Protein AF-A0A4Q1C5F0-F1 (afdb_monomer)

Structure (mmCIF, N/CA/C/O backbone):
data_AF-A0A4Q1C5F0-F1
#
_entry.id   AF-A0A4Q1C5F0-F1
#
loop_
_atom_site.group_PDB
_atom_site.id
_atom_site.type_symbol
_atom_site.label_atom_id
_atom_site.label_alt_id
_atom_site.label_comp_id
_atom_site.label_asym_id
_atom_site.label_entity_id
_atom_site.label_seq_id
_atom_site.pdbx_PDB_ins_code
_atom_site.Cartn_x
_atom_site.Cartn_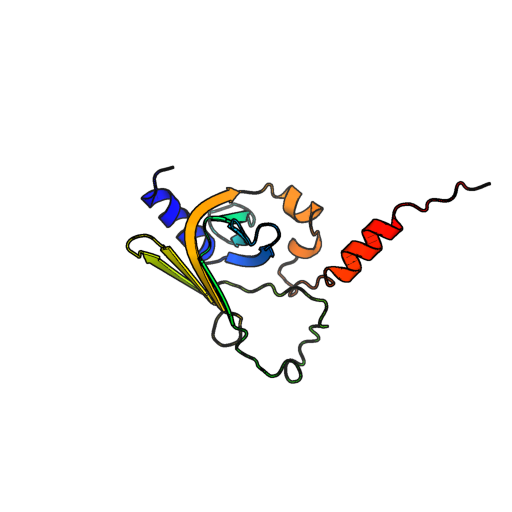y
_atom_site.Cartn_z
_atom_site.occupancy
_atom_site.B_iso_or_equiv
_atom_site.auth_seq_id
_atom_site.auth_comp_id
_atom_site.auth_asym_id
_atom_site.auth_atom_id
_atom_site.pdbx_PDB_model_num
ATOM 1 N N . MET A 1 1 ? -4.516 17.329 6.921 1.00 74.31 1 MET A N 1
ATOM 2 C CA . MET A 1 1 ? -5.649 16.885 6.067 1.00 74.31 1 MET A CA 1
ATOM 3 C C . MET A 1 1 ? -6.713 16.249 6.957 1.00 74.31 1 MET A C 1
ATOM 5 O O . MET A 1 1 ? -6.332 15.517 7.857 1.00 74.31 1 MET A O 1
ATOM 9 N N . ASN A 1 2 ? -8.011 16.523 6.761 1.00 87.94 2 ASN A N 1
ATOM 10 C CA . ASN A 1 2 ? -9.056 15.892 7.588 1.00 87.94 2 ASN A CA 1
ATOM 11 C C . ASN A 1 2 ? -9.248 14.399 7.230 1.00 87.94 2 ASN A C 1
ATOM 13 O O . ASN A 1 2 ? -8.877 13.9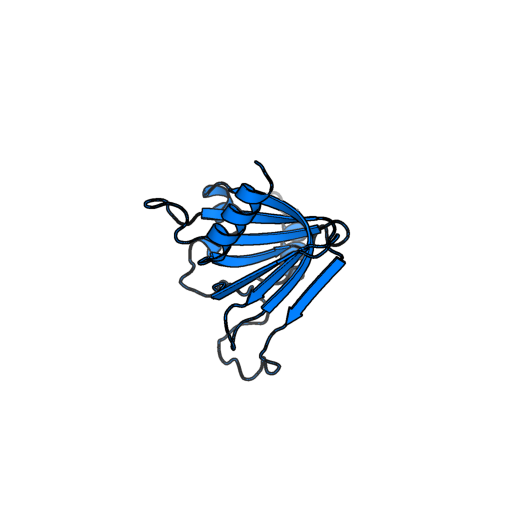69 6.135 1.00 87.94 2 ASN A O 1
ATOM 17 N N . ALA A 1 3 ? -9.830 13.610 8.141 1.00 84.94 3 ALA A N 1
ATOM 18 C CA . ALA A 1 3 ? -9.949 12.155 7.986 1.00 84.94 3 ALA A CA 1
ATOM 19 C C . ALA A 1 3 ? -10.712 11.736 6.713 1.00 84.94 3 ALA A C 1
ATOM 21 O O . ALA A 1 3 ? -10.301 10.808 6.024 1.00 84.94 3 ALA A O 1
ATOM 22 N N . ALA A 1 4 ? -11.777 12.456 6.346 1.00 87.12 4 ALA A N 1
ATOM 23 C CA . ALA A 1 4 ? -12.558 12.159 5.144 1.00 87.12 4 ALA A CA 1
ATOM 24 C C . ALA A 1 4 ? -11.749 12.357 3.848 1.00 87.12 4 ALA A C 1
ATOM 26 O O . ALA A 1 4 ? -11.761 11.492 2.972 1.00 87.12 4 ALA A O 1
ATOM 27 N N . LYS A 1 5 ? -11.000 13.464 3.7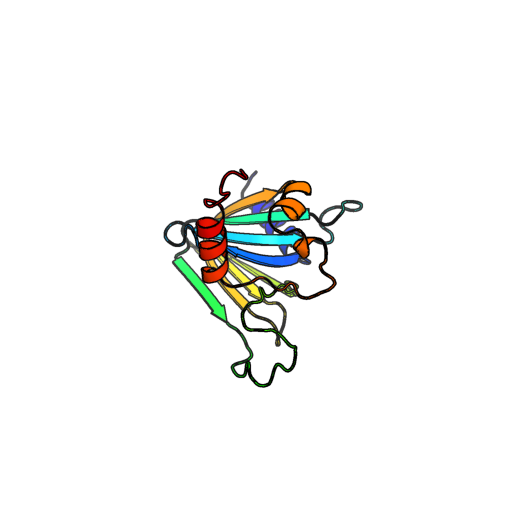37 1.00 89.81 5 LYS A N 1
ATOM 28 C CA . LYS A 1 5 ? -10.114 13.728 2.590 1.00 89.81 5 LYS A CA 1
ATOM 29 C C . LYS A 1 5 ? -8.982 12.702 2.512 1.00 89.81 5 LYS A C 1
ATOM 31 O O . LYS A 1 5 ? -8.673 12.236 1.422 1.00 89.81 5 LYS A O 1
ATOM 36 N N . LYS A 1 6 ? -8.423 12.311 3.660 1.00 90.50 6 LYS A N 1
ATOM 37 C CA . LYS A 1 6 ? -7.361 11.299 3.771 1.00 90.50 6 LYS A CA 1
ATOM 38 C C . LYS A 1 6 ? -7.828 9.932 3.266 1.00 90.50 6 LYS A C 1
ATOM 40 O O . LYS A 1 6 ? -7.178 9.335 2.418 1.00 90.50 6 LYS A O 1
ATOM 45 N N . THR A 1 7 ? -9.003 9.490 3.709 1.00 91.06 7 THR A N 1
ATOM 46 C CA . THR A 1 7 ? -9.644 8.252 3.242 1.00 91.06 7 THR A CA 1
ATOM 47 C C . THR A 1 7 ? -9.980 8.303 1.753 1.00 91.06 7 THR A C 1
ATOM 49 O O . THR A 1 7 ? -9.762 7.325 1.041 1.00 91.06 7 THR A O 1
ATOM 52 N N . LYS A 1 8 ? -10.477 9.442 1.253 1.00 91.44 8 LYS A N 1
ATOM 53 C CA . LYS A 1 8 ? -10.732 9.621 -0.182 1.00 91.44 8 LYS A CA 1
ATOM 54 C C . LYS A 1 8 ? -9.442 9.493 -0.997 1.00 91.44 8 LYS A C 1
ATOM 56 O O . LYS A 1 8 ? -9.444 8.786 -1.997 1.00 91.44 8 LYS A O 1
ATOM 61 N N . LEU A 1 9 ? -8.356 10.130 -0.557 1.00 91.06 9 LEU A N 1
ATOM 62 C CA . LEU A 1 9 ? -7.059 10.040 -1.226 1.00 91.06 9 LEU A CA 1
ATOM 63 C C . LEU A 1 9 ? -6.522 8.604 -1.228 1.00 91.06 9 LEU A C 1
ATOM 65 O O . LEU A 1 9 ? -6.091 8.138 -2.273 1.00 91.06 9 LEU A O 1
ATOM 69 N N . LEU A 1 10 ? -6.614 7.890 -0.101 1.00 92.75 10 LEU A N 1
ATOM 70 C CA . LEU A 1 10 ? -6.207 6.484 -0.018 1.00 92.75 10 LEU A CA 1
ATOM 71 C C . LEU A 1 10 ? -6.927 5.623 -1.062 1.00 92.75 10 LEU A C 1
ATOM 73 O O . LEU A 1 10 ? -6.286 4.888 -1.803 1.00 92.75 10 LEU A O 1
ATOM 77 N N . LYS A 1 11 ? -8.257 5.752 -1.152 1.00 90.94 11 LYS A N 1
ATOM 78 C CA . LYS A 1 11 ? -9.061 5.004 -2.129 1.00 90.94 11 LYS A CA 1
ATOM 79 C C . LYS A 1 11 ? -8.668 5.328 -3.569 1.00 90.94 11 LYS A C 1
ATOM 81 O O . LYS A 1 11 ? -8.593 4.421 -4.385 1.00 90.94 11 LYS A O 1
ATOM 86 N N . VAL A 1 12 ? -8.401 6.600 -3.870 1.00 89.62 12 VAL A N 1
ATOM 87 C CA . VAL A 1 12 ? -7.937 7.019 -5.202 1.00 89.62 12 VAL A CA 1
ATOM 88 C C . VAL A 1 12 ? -6.570 6.410 -5.511 1.00 89.62 12 VAL A C 1
ATOM 90 O O . VAL A 1 12 ? -6.412 5.830 -6.580 1.00 89.62 12 VAL A O 1
ATOM 93 N N . ILE A 1 13 ? -5.619 6.470 -4.570 1.00 90.50 13 ILE A N 1
ATOM 94 C CA . ILE A 1 13 ? -4.296 5.855 -4.733 1.00 90.50 13 ILE A CA 1
ATOM 95 C C . ILE A 1 13 ? -4.432 4.369 -5.056 1.00 90.50 13 ILE A C 1
ATOM 97 O O . ILE A 1 13 ? -3.832 3.906 -6.015 1.00 90.50 13 ILE A O 1
ATOM 101 N N . LEU A 1 14 ? -5.232 3.638 -4.280 1.00 90.12 14 LEU A N 1
ATOM 102 C CA . LEU A 1 14 ? -5.323 2.181 -4.370 1.00 90.12 14 LEU A CA 1
ATOM 103 C C . LEU A 1 14 ? -6.194 1.663 -5.524 1.00 90.12 14 LEU A C 1
ATOM 105 O O . LEU A 1 14 ? -6.117 0.479 -5.825 1.00 90.12 14 LEU A O 1
ATOM 109 N N . SER A 1 15 ? -7.011 2.511 -6.160 1.00 85.44 15 SER A N 1
ATOM 110 C CA . SER A 1 15 ? -7.965 2.084 -7.200 1.00 85.44 15 SER A CA 1
ATOM 111 C C . SER A 1 15 ? -7.330 1.546 -8.484 1.00 85.44 15 SER A C 1
ATOM 113 O O . SER A 1 15 ? -7.970 0.776 -9.190 1.00 85.44 15 SER A O 1
ATOM 115 N N . ASP A 1 16 ? -6.095 1.952 -8.777 1.00 77.25 16 ASP A N 1
ATOM 116 C CA . ASP A 1 16 ? -5.338 1.513 -9.954 1.00 77.25 16 ASP A CA 1
ATOM 117 C C . ASP A 1 16 ? -3.831 1.529 -9.654 1.00 77.25 16 ASP A C 1
ATOM 119 O O . ASP A 1 16 ? -3.000 2.070 -10.391 1.00 77.25 16 ASP A O 1
ATOM 123 N N . ALA A 1 17 ? -3.481 1.037 -8.466 1.00 87.12 17 ALA A N 1
ATOM 124 C CA . ALA A 1 17 ? -2.096 0.957 -8.045 1.00 87.12 17 ALA A CA 1
ATOM 125 C C . ALA A 1 17 ? -1.528 -0.447 -8.189 1.00 87.12 17 ALA A C 1
ATOM 127 O O . ALA A 1 17 ? -2.215 -1.450 -8.028 1.00 87.12 17 ALA A O 1
ATOM 128 N N . TYR A 1 18 ? -0.223 -0.508 -8.409 1.00 85.31 18 TYR A N 1
ATOM 129 C CA . TYR A 1 18 ? 0.566 -1.715 -8.260 1.00 85.31 18 TYR A CA 1
ATOM 130 C C . TYR A 1 18 ? 1.142 -1.740 -6.852 1.00 85.31 18 TYR A C 1
ATOM 132 O O . TYR A 1 18 ? 1.824 -0.795 -6.452 1.00 85.31 18 TYR A O 1
ATOM 140 N N . LEU A 1 19 ? 0.889 -2.812 -6.106 1.00 86.25 19 LEU A N 1
ATOM 141 C CA . LEU A 1 19 ? 1.596 -3.061 -4.859 1.00 86.25 19 LEU A CA 1
ATOM 142 C C . LEU A 1 19 ? 3.010 -3.522 -5.196 1.00 86.25 19 LEU A C 1
ATOM 144 O O . LEU A 1 19 ? 3.193 -4.474 -5.953 1.00 86.25 19 LEU A O 1
ATOM 148 N N . VAL A 1 20 ? 3.997 -2.802 -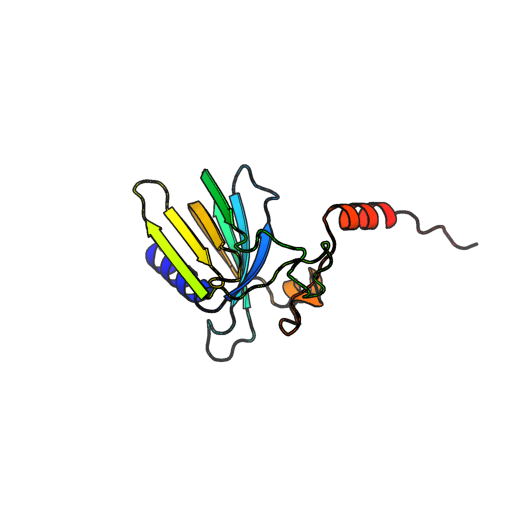4.670 1.00 81.88 20 VAL A N 1
ATOM 149 C CA . VAL A 1 20 ? 5.412 -2.992 -5.003 1.00 81.88 20 VAL A CA 1
ATOM 150 C C . VAL A 1 20 ? 6.152 -3.709 -3.894 1.00 81.88 20 VAL A C 1
ATOM 152 O O . VAL A 1 20 ? 6.985 -4.572 -4.170 1.00 81.88 20 VAL A O 1
ATOM 155 N N . ASP A 1 21 ? 5.868 -3.322 -2.654 1.00 83.94 21 ASP A N 1
ATOM 156 C CA . ASP A 1 21 ? 6.521 -3.894 -1.491 1.00 83.94 21 ASP A CA 1
ATOM 157 C C . ASP A 1 21 ? 5.678 -3.726 -0.229 1.00 83.94 21 ASP A C 1
ATOM 159 O O . ASP A 1 21 ? 4.845 -2.816 -0.130 1.00 83.94 21 ASP A O 1
ATOM 163 N N . VAL A 1 22 ? 5.929 -4.606 0.737 1.00 85.00 22 VAL A N 1
ATOM 164 C CA . VAL A 1 22 ? 5.379 -4.525 2.090 1.00 85.00 22 VAL A CA 1
ATOM 165 C C . VAL A 1 22 ? 6.538 -4.655 3.058 1.00 85.00 22 VAL A C 1
ATOM 167 O O . VAL A 1 22 ? 7.221 -5.678 3.086 1.00 85.00 22 VAL A O 1
ATOM 170 N N . ASP A 1 23 ? 6.750 -3.613 3.844 1.00 84.19 23 ASP A N 1
ATOM 171 C CA . ASP A 1 23 ? 7.836 -3.532 4.802 1.00 84.19 23 ASP A CA 1
ATOM 172 C C . ASP A 1 23 ? 7.296 -3.675 6.229 1.00 84.19 23 ASP A C 1
ATOM 174 O O . ASP A 1 23 ? 6.384 -2.961 6.659 1.00 84.19 23 ASP A O 1
ATOM 178 N N . PHE A 1 24 ? 7.889 -4.634 6.938 1.00 81.50 24 PHE A N 1
ATOM 179 C CA . PHE A 1 24 ? 7.592 -5.010 8.317 1.00 81.50 24 PHE A CA 1
ATOM 180 C C . PHE A 1 24 ? 8.748 -4.663 9.264 1.00 81.50 24 PHE A C 1
ATOM 182 O O . PHE A 1 24 ? 8.828 -5.220 10.357 1.00 81.50 24 PHE A O 1
ATOM 189 N N . ALA A 1 25 ? 9.682 -3.793 8.863 1.00 70.56 25 ALA A N 1
ATOM 190 C CA . ALA A 1 25 ? 10.788 -3.371 9.722 1.00 70.56 25 ALA A CA 1
ATOM 191 C C . ALA A 1 25 ? 10.303 -2.839 11.085 1.00 70.56 25 ALA A C 1
ATOM 193 O O . ALA A 1 25 ? 10.983 -3.028 12.089 1.00 70.56 25 ALA A O 1
ATOM 194 N N . GLU A 1 26 ? 9.103 -2.257 11.116 1.00 74.44 26 GLU A N 1
ATOM 195 C CA . GLU A 1 26 ? 8.427 -1.725 12.302 1.00 74.44 26 GLU A CA 1
ATOM 196 C C . GLU A 1 26 ? 7.212 -2.580 12.711 1.00 74.44 26 GLU A C 1
ATOM 198 O O . GLU A 1 26 ? 6.206 -2.036 13.146 1.00 74.44 26 GLU A O 1
ATOM 203 N N . TRP A 1 27 ? 7.247 -3.911 12.545 1.00 73.69 27 TRP A N 1
ATOM 204 C CA . TRP A 1 27 ? 6.056 -4.776 12.701 1.00 73.69 27 TRP A CA 1
ATOM 205 C C . TRP A 1 27 ? 5.303 -4.634 14.037 1.00 73.69 27 TRP A C 1
ATOM 207 O O . TRP A 1 27 ? 4.117 -4.950 14.109 1.00 73.69 27 TRP A O 1
ATOM 217 N N . ASP A 1 28 ? 5.987 -4.191 15.091 1.00 73.19 28 ASP A N 1
ATOM 218 C CA . ASP A 1 28 ? 5.438 -3.954 16.425 1.00 73.19 28 ASP A CA 1
ATOM 219 C C . ASP A 1 28 ? 4.622 -2.653 16.527 1.00 73.19 28 ASP A C 1
ATOM 221 O O . ASP A 1 28 ? 3.773 -2.513 17.408 1.00 73.19 28 ASP A O 1
ATOM 225 N N . SER A 1 29 ? 4.857 -1.707 15.622 1.00 76.62 29 SER A N 1
ATOM 226 C CA . SER A 1 29 ? 4.287 -0.359 15.635 1.00 76.62 29 SER A CA 1
ATOM 227 C C . SER A 1 29 ? 3.515 -0.018 14.356 1.00 76.62 29 SER A C 1
ATOM 229 O O . SER A 1 29 ? 2.597 0.814 14.392 1.00 76.62 29 SER A O 1
ATOM 231 N N . GLY A 1 30 ? 3.792 -0.706 13.247 1.00 88.50 30 GLY A N 1
ATOM 232 C CA . GLY A 1 30 ? 3.139 -0.474 11.973 1.00 88.50 30 GLY A CA 1
ATOM 233 C C . GLY A 1 30 ? 3.561 -1.383 10.819 1.00 88.50 30 GLY A C 1
ATOM 234 O O . GLY A 1 30 ? 4.377 -2.293 10.934 1.00 88.50 30 GLY A O 1
ATOM 235 N N . VAL A 1 31 ? 2.954 -1.123 9.665 1.00 90.31 31 VAL A N 1
ATOM 236 C CA . VAL A 1 31 ? 3.280 -1.763 8.386 1.00 90.31 31 VAL A CA 1
ATOM 237 C C . VAL A 1 31 ? 3.338 -0.686 7.316 1.00 90.31 31 VAL A C 1
ATOM 239 O O . VAL A 1 31 ? 2.414 0.120 7.196 1.00 90.31 31 VAL A O 1
ATOM 242 N N . ASN A 1 32 ? 4.393 -0.693 6.506 1.00 90.94 32 ASN A N 1
ATOM 243 C CA . ASN A 1 32 ? 4.525 0.211 5.370 1.00 90.94 32 ASN A CA 1
ATOM 244 C C . ASN A 1 32 ? 4.192 -0.535 4.079 1.00 90.94 32 ASN A C 1
ATOM 246 O O . ASN A 1 32 ? 4.770 -1.577 3.782 1.00 90.94 32 ASN A O 1
ATOM 250 N N . ILE A 1 33 ? 3.269 0.010 3.292 1.00 91.44 33 ILE A N 1
ATOM 251 C CA . ILE A 1 33 ? 2.918 -0.520 1.975 1.00 91.44 33 ILE A CA 1
ATOM 252 C C . ILE A 1 33 ? 3.3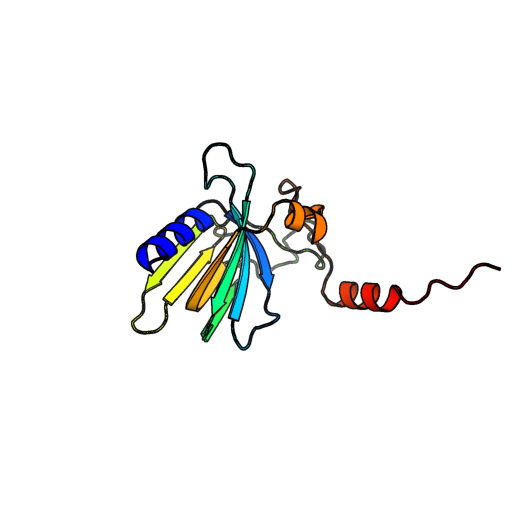36 0.490 0.921 1.00 91.44 33 ILE A C 1
ATOM 254 O O . ILE A 1 33 ? 2.903 1.644 0.934 1.00 91.44 33 ILE A O 1
ATOM 258 N N . TYR A 1 34 ? 4.164 0.039 -0.013 1.00 88.25 34 TYR A N 1
ATOM 259 C CA . TYR A 1 34 ? 4.642 0.856 -1.115 1.00 88.25 34 TYR A CA 1
ATOM 260 C C . TYR A 1 34 ? 3.842 0.536 -2.364 1.00 88.25 34 TYR A C 1
ATOM 262 O O . TYR A 1 34 ? 3.765 -0.618 -2.798 1.00 88.25 34 TYR A O 1
ATOM 270 N N . VAL A 1 35 ? 3.244 1.570 -2.948 1.00 88.94 35 VAL A N 1
ATOM 271 C CA . VAL A 1 35 ? 2.379 1.424 -4.114 1.00 88.94 35 VAL A CA 1
ATOM 272 C C . VAL A 1 35 ? 2.743 2.408 -5.212 1.00 88.94 35 VAL A C 1
ATOM 274 O O . VAL A 1 35 ? 3.097 3.561 -4.959 1.00 88.94 35 VAL A O 1
ATOM 277 N N . LEU A 1 36 ? 2.620 1.948 -6.451 1.00 86.19 36 LEU A N 1
ATOM 278 C CA . LEU A 1 36 ? 2.743 2.774 -7.642 1.00 86.19 36 LEU A CA 1
ATOM 279 C C . LEU A 1 36 ? 1.378 3.021 -8.222 1.00 86.19 36 LEU A C 1
ATOM 281 O O . LEU A 1 36 ? 0.759 2.104 -8.748 1.00 86.19 36 LEU A O 1
ATOM 285 N N . SER A 1 37 ? 0.933 4.261 -8.170 1.00 85.88 37 SER A N 1
ATOM 286 C CA . SER A 1 37 ? -0.337 4.633 -8.766 1.00 85.88 37 SER A CA 1
ATOM 287 C C . SER A 1 37 ? -0.149 5.016 -10.230 1.00 85.88 37 SER A C 1
ATOM 289 O O . SER A 1 37 ? 0.715 5.859 -10.513 1.00 85.88 37 SER A O 1
ATOM 291 N N . ASP A 1 38 ? -0.961 4.465 -11.134 1.00 72.19 38 ASP A N 1
ATOM 292 C CA . ASP A 1 38 ? -0.861 4.808 -12.556 1.00 72.19 38 ASP A CA 1
ATOM 293 C C . ASP A 1 38 ? -1.488 6.181 -12.859 1.00 72.19 38 ASP A C 1
ATOM 295 O O . ASP A 1 38 ? -0.859 7.024 -13.501 1.00 72.19 38 ASP A O 1
ATOM 299 N N . HIS A 1 39 ? -2.695 6.462 -12.343 1.00 63.12 39 HIS A N 1
ATOM 300 C CA . HIS A 1 39 ? -3.520 7.588 -12.818 1.00 63.12 39 HIS A CA 1
ATOM 301 C C . HIS A 1 39 ? -4.196 8.431 -11.714 1.00 63.12 39 HIS A C 1
ATOM 303 O O . HIS A 1 39 ? -5.400 8.670 -11.749 1.00 63.12 39 HIS A O 1
ATOM 309 N N . ILE A 1 40 ? -3.444 8.942 -10.730 1.00 58.84 40 ILE A N 1
ATOM 310 C CA . ILE A 1 40 ? -4.028 9.830 -9.692 1.00 58.84 40 ILE A CA 1
ATOM 311 C C . ILE A 1 40 ? -4.262 11.258 -10.200 1.00 58.84 40 ILE A C 1
ATOM 313 O O . ILE A 1 40 ? -5.220 11.908 -9.780 1.00 58.84 40 ILE A O 1
ATOM 317 N N . MET A 1 41 ? -3.399 11.764 -11.085 1.00 54.56 41 MET A N 1
ATOM 318 C CA . MET A 1 41 ? -3.508 13.105 -11.663 1.00 54.56 41 MET A CA 1
ATOM 319 C C . MET A 1 41 ? -3.302 13.031 -13.174 1.00 54.56 41 MET A C 1
ATOM 321 O O . MET A 1 41 ? -2.313 12.465 -13.639 1.00 54.56 41 MET A O 1
ATOM 325 N N . GLN A 1 42 ? -4.244 13.589 -13.943 1.00 46.31 42 GLN A N 1
ATOM 326 C CA . GLN A 1 42 ? -4.117 13.701 -15.398 1.00 46.31 42 GLN A CA 1
ATOM 327 C C . GLN A 1 42 ? -2.783 14.395 -15.723 1.00 46.31 42 GLN A C 1
ATOM 329 O O . GLN A 1 42 ? -2.534 15.496 -15.240 1.00 46.31 42 GLN A O 1
ATOM 334 N N . ASN A 1 43 ? -1.939 13.736 -16.523 1.00 52.34 43 ASN A N 1
ATOM 335 C CA . ASN A 1 43 ? -0.610 14.175 -16.984 1.00 52.34 43 ASN A CA 1
ATOM 336 C C . ASN A 1 43 ? 0.594 13.963 -16.044 1.00 52.34 43 ASN A C 1
ATOM 338 O O . ASN A 1 43 ? 1.707 14.321 -16.434 1.00 52.34 43 ASN A O 1
ATOM 342 N N . GLU A 1 44 ? 0.449 13.352 -14.864 1.00 54.97 44 GLU A N 1
ATOM 343 C CA . GLU A 1 44 ? 1.627 12.933 -14.086 1.00 54.97 44 GLU A CA 1
ATOM 344 C C . GLU A 1 44 ? 2.128 11.548 -14.531 1.00 54.97 44 GLU A C 1
ATOM 346 O O . GLU A 1 44 ? 1.350 10.621 -14.758 1.00 54.97 44 GLU A O 1
ATOM 351 N N . LYS A 1 45 ? 3.458 11.383 -14.619 1.00 66.12 45 LYS A N 1
ATOM 352 C CA . LYS A 1 45 ? 4.075 10.048 -14.621 1.00 66.12 45 LYS A CA 1
ATOM 353 C C . LYS A 1 45 ? 3.678 9.316 -13.330 1.00 66.12 45 LYS A C 1
ATOM 355 O O . LYS A 1 45 ? 3.430 9.956 -12.307 1.00 66.12 45 LYS A O 1
ATOM 360 N N . ARG A 1 46 ? 3.690 7.979 -13.369 1.00 75.75 46 ARG A N 1
ATOM 361 C CA . ARG A 1 46 ? 3.441 7.104 -12.209 1.00 75.75 46 ARG A CA 1
ATOM 362 C C . ARG A 1 46 ? 4.082 7.650 -10.937 1.00 75.75 46 ARG A C 1
ATOM 364 O O . ARG A 1 46 ? 5.275 7.959 -10.925 1.00 75.75 46 ARG A O 1
ATOM 371 N N . SER A 1 47 ? 3.278 7.751 -9.886 1.00 83.81 47 SER A N 1
ATOM 372 C CA . SER A 1 47 ? 3.705 8.270 -8.587 1.00 83.81 47 SER A CA 1
ATOM 373 C C . SER A 1 47 ? 3.900 7.132 -7.597 1.00 83.81 47 SER A C 1
ATOM 375 O O . SER A 1 47 ? 3.064 6.230 -7.510 1.00 83.81 47 SER A O 1
ATOM 377 N N . LEU A 1 48 ? 5.000 7.194 -6.848 1.00 85.06 48 LEU A N 1
ATOM 378 C CA . LEU A 1 48 ? 5.279 6.279 -5.751 1.00 85.06 48 LEU A CA 1
ATOM 379 C C . LEU A 1 48 ? 4.704 6.848 -4.455 1.00 85.06 48 LEU A C 1
ATOM 381 O O . LEU A 1 48 ? 4.951 8.004 -4.100 1.00 85.06 48 LEU A O 1
ATOM 385 N N . TRP A 1 49 ? 3.980 6.007 -3.734 1.00 89.88 49 TRP A N 1
ATOM 386 C CA . TRP A 1 49 ? 3.389 6.343 -2.451 1.00 89.88 49 TRP A CA 1
ATOM 387 C C . TRP A 1 49 ? 3.835 5.343 -1.402 1.00 89.88 49 TRP A C 1
ATOM 389 O O . TRP A 1 49 ? 3.831 4.137 -1.642 1.00 89.88 49 TRP A O 1
ATOM 399 N N . MET A 1 50 ? 4.172 5.861 -0.228 1.00 91.50 50 MET A N 1
ATOM 400 C CA . MET A 1 50 ? 4.284 5.075 0.989 1.00 91.50 50 MET A CA 1
ATOM 401 C C . MET A 1 50 ? 3.000 5.257 1.794 1.00 91.50 50 MET A C 1
ATOM 403 O O . MET A 1 50 ? 2.592 6.384 2.100 1.00 91.50 50 MET A O 1
ATOM 407 N N . LEU A 1 51 ? 2.370 4.136 2.118 1.00 93.94 51 LEU A N 1
ATOM 408 C CA . LEU A 1 51 ? 1.195 4.042 2.966 1.00 93.94 51 LEU A CA 1
ATOM 409 C C . LEU A 1 51 ? 1.632 3.403 4.282 1.00 93.94 51 LEU A C 1
ATOM 411 O O . LEU A 1 51 ? 1.808 2.190 4.355 1.00 93.94 51 LEU A O 1
ATOM 415 N N . GLN A 1 52 ? 1.849 4.224 5.300 1.00 94.44 52 GLN A N 1
ATOM 416 C CA . GLN A 1 52 ? 2.240 3.750 6.625 1.00 94.44 52 GLN A CA 1
ATOM 417 C C . GLN A 1 52 ? 0.984 3.495 7.444 1.00 94.44 52 GLN A C 1
ATOM 419 O O . GLN A 1 52 ? 0.198 4.413 7.639 1.00 94.44 52 GLN A O 1
ATOM 424 N N . PHE A 1 53 ? 0.780 2.282 7.932 1.00 94.12 53 PHE A N 1
ATOM 425 C CA . PHE A 1 53 ? -0.325 1.922 8.817 1.00 94.12 53 PHE A CA 1
ATOM 426 C C . PHE A 1 53 ? 0.212 1.766 10.231 1.00 94.12 53 PHE A C 1
ATOM 428 O O . PHE A 1 53 ? 1.211 1.083 10.420 1.00 94.12 53 PHE A O 1
ATOM 435 N N . VAL A 1 54 ? -0.436 2.394 11.211 1.00 93.69 54 VAL A N 1
ATOM 436 C CA . VAL A 1 54 ? 0.004 2.399 12.613 1.00 93.69 54 VAL A CA 1
ATOM 437 C C . VAL A 1 54 ? -1.002 1.696 13.512 1.00 93.69 54 VAL A C 1
ATOM 439 O O . VAL A 1 54 ? -2.209 1.710 13.244 1.00 93.69 54 VAL A O 1
ATOM 442 N N . GLY A 1 55 ? -0.496 1.082 14.583 1.00 92.12 55 GLY A N 1
ATOM 443 C CA . GLY A 1 55 ? -1.324 0.294 15.497 1.00 92.12 55 GLY A CA 1
ATOM 444 C C . GLY A 1 55 ? -1.933 -0.918 14.791 1.00 92.12 55 GLY A C 1
ATOM 445 O O . GLY A 1 55 ? -3.131 -1.168 14.905 1.00 92.12 55 GLY A O 1
ATOM 446 N N . VAL A 1 56 ? -1.126 -1.623 13.992 1.00 91.00 56 VAL A N 1
ATOM 447 C CA . VAL A 1 56 ? -1.578 -2.801 13.242 1.00 91.00 56 VAL A CA 1
ATOM 448 C C . VAL A 1 56 ? -1.843 -3.947 14.221 1.00 91.00 56 VAL A C 1
ATOM 450 O O . VAL A 1 56 ? -0.962 -4.343 14.979 1.00 91.00 56 VAL A O 1
ATOM 453 N N . ARG A 1 57 ? -3.077 -4.459 14.239 1.00 88.75 57 ARG A N 1
ATOM 454 C CA . ARG A 1 57 ? -3.530 -5.514 15.173 1.00 88.75 57 ARG A CA 1
ATOM 455 C C . ARG A 1 57 ? -3.688 -6.864 14.498 1.00 88.75 57 ARG A C 1
ATOM 457 O O . ARG A 1 57 ? -3.436 -7.898 15.109 1.00 88.75 57 ARG A O 1
ATOM 464 N N . ASP A 1 58 ? -4.109 -6.839 13.243 1.00 87.81 58 ASP A N 1
ATOM 465 C CA . ASP A 1 58 ? -4.201 -8.009 12.395 1.00 87.81 58 ASP A CA 1
ATOM 466 C C . ASP A 1 58 ? -3.532 -7.708 11.057 1.00 87.81 58 ASP A C 1
ATOM 468 O O . ASP A 1 58 ? -3.626 -6.607 10.514 1.00 87.81 58 ASP A O 1
ATOM 472 N N . PHE A 1 59 ? -2.793 -8.692 10.563 1.00 89.19 59 PHE A N 1
ATOM 473 C CA . PHE A 1 59 ? -2.208 -8.666 9.238 1.00 89.19 59 PHE A CA 1
ATOM 474 C C . PHE A 1 59 ? -2.286 -10.076 8.671 1.00 89.19 59 PHE A C 1
ATOM 476 O O . PHE A 1 59 ? -1.749 -11.028 9.237 1.00 89.19 59 PHE A O 1
ATOM 483 N N . THR A 1 60 ? -2.977 -10.217 7.549 1.00 89.56 60 THR A N 1
ATOM 484 C CA . THR A 1 60 ? -3.133 -11.483 6.848 1.00 89.56 60 THR A CA 1
ATOM 485 C C . THR A 1 60 ? -2.680 -11.317 5.414 1.00 89.56 60 THR A C 1
ATOM 487 O O . THR A 1 60 ? -3.168 -10.450 4.694 1.00 89.56 60 THR A O 1
ATOM 490 N N . TRP A 1 61 ? -1.810 -12.218 4.972 1.00 86.38 61 TRP A N 1
ATOM 491 C CA . TRP A 1 61 ? -1.419 -12.335 3.577 1.00 86.38 61 TRP A CA 1
ATOM 492 C C . TRP A 1 61 ? -1.764 -13.736 3.084 1.00 86.38 61 TRP A C 1
ATOM 494 O O . TRP A 1 61 ? -1.237 -14.729 3.584 1.00 86.38 61 TRP A O 1
ATOM 504 N N . LYS A 1 62 ? -2.669 -13.825 2.104 1.00 83.00 62 LYS A N 1
ATOM 505 C CA . LYS A 1 62 ? -3.039 -15.091 1.460 1.00 83.00 62 LYS A CA 1
ATOM 506 C C . LYS A 1 62 ? -2.504 -15.134 0.040 1.00 83.00 62 LYS A C 1
ATOM 508 O O . LYS A 1 62 ? -2.691 -14.194 -0.730 1.00 83.00 62 LYS A O 1
ATOM 513 N N . PHE A 1 63 ? -1.882 -16.253 -0.304 1.00 75.12 63 PHE A N 1
ATOM 514 C CA . PHE A 1 63 ? -1.498 -16.583 -1.669 1.00 75.12 63 PHE A CA 1
ATOM 515 C C . PHE A 1 63 ? -2.450 -17.681 -2.159 1.00 75.12 63 PHE A C 1
ATOM 517 O O . PHE A 1 63 ? -2.393 -18.790 -1.628 1.00 75.12 63 PHE A O 1
ATOM 524 N N . PRO A 1 64 ? -3.340 -17.409 -3.132 1.00 64.44 64 PRO A N 1
ATOM 525 C CA . PRO A 1 64 ? -4.361 -18.372 -3.561 1.00 64.44 64 PRO A CA 1
ATOM 526 C C . PRO A 1 64 ? -3.796 -19.657 -4.191 1.00 64.44 64 PRO A C 1
ATOM 528 O O . PRO A 1 64 ? -4.514 -20.645 -4.330 1.00 64.44 64 PRO A O 1
ATOM 531 N N . HIS A 1 65 ? -2.503 -19.702 -4.528 1.00 57.81 65 HIS A N 1
ATOM 532 C CA . HIS A 1 65 ? -1.873 -20.876 -5.125 1.00 57.81 65 HIS A CA 1
ATOM 533 C C . HIS A 1 65 ? -0.946 -21.596 -4.141 1.00 57.81 65 HIS A C 1
ATOM 535 O O . HIS A 1 65 ? 0.238 -21.297 -4.029 1.00 57.81 65 HIS A O 1
ATOM 541 N N . HIS A 1 66 ? -1.486 -22.634 -3.499 1.00 44.22 66 HIS A N 1
ATOM 542 C CA . HIS A 1 66 ? -0.754 -23.625 -2.699 1.00 44.22 66 HIS A CA 1
ATOM 543 C C . HIS A 1 66 ? 0.250 -24.482 -3.499 1.00 44.22 66 HIS A C 1
ATOM 545 O O . HIS A 1 66 ? 0.907 -25.353 -2.930 1.00 44.22 66 HIS A O 1
ATOM 551 N N . ASP A 1 67 ? 0.396 -24.252 -4.807 1.00 47.62 67 ASP A N 1
ATOM 552 C CA . ASP A 1 67 ? 1.279 -25.031 -5.669 1.00 47.62 67 ASP A CA 1
ATOM 553 C C . ASP A 1 67 ? 2.239 -24.124 -6.450 1.00 47.62 67 ASP A C 1
ATOM 555 O O . ASP A 1 67 ? 2.144 -23.954 -7.667 1.00 47.62 67 ASP A O 1
ATOM 559 N N . PHE A 1 68 ? 3.218 -23.558 -5.735 1.00 49.66 68 PHE A N 1
ATOM 560 C CA . PHE A 1 68 ? 4.378 -22.878 -6.329 1.00 49.66 68 PHE A CA 1
ATOM 561 C C . PHE A 1 68 ? 5.122 -23.749 -7.365 1.00 49.66 68 PHE A C 1
ATOM 563 O O . PHE A 1 68 ? 5.919 -23.222 -8.134 1.00 49.66 68 PHE A O 1
ATOM 570 N N . ARG A 1 69 ? 4.864 -25.068 -7.431 1.00 46.16 69 ARG A N 1
ATOM 571 C CA . ARG A 1 69 ? 5.436 -25.971 -8.446 1.00 46.16 69 ARG A CA 1
ATOM 572 C C . ARG A 1 69 ? 4.705 -25.885 -9.791 1.00 46.16 69 ARG A C 1
ATOM 574 O O . ARG A 1 69 ? 5.309 -26.173 -10.821 1.00 46.16 69 ARG A O 1
ATOM 581 N N . LYS A 1 70 ? 3.421 -25.499 -9.801 1.00 41.41 70 LYS A N 1
ATOM 582 C CA . LYS A 1 70 ? 2.608 -25.329 -11.024 1.00 41.41 70 LYS A CA 1
ATOM 583 C C . LYS A 1 70 ? 2.694 -23.933 -11.624 1.00 41.41 70 LYS A C 1
ATOM 585 O O . LYS A 1 70 ? 2.424 -23.781 -12.816 1.00 41.41 70 LYS A O 1
ATOM 590 N N . PHE A 1 71 ? 3.139 -22.938 -10.857 1.00 45.66 71 PHE A N 1
ATOM 591 C CA . PHE A 1 71 ? 3.624 -21.686 -11.430 1.00 45.66 71 PHE A CA 1
ATOM 592 C C . PHE A 1 71 ? 4.932 -21.963 -12.184 1.00 45.66 71 PHE A C 1
ATOM 594 O O . PHE A 1 71 ? 6.029 -21.754 -11.688 1.00 45.66 71 PHE A O 1
ATOM 601 N N . LYS A 1 72 ? 4.807 -22.430 -13.432 1.00 41.56 72 LYS A N 1
ATOM 602 C CA . LYS A 1 72 ? 5.879 -22.413 -14.439 1.00 41.56 72 LYS A CA 1
ATOM 603 C C . LYS A 1 72 ? 6.175 -20.997 -14.949 1.00 41.56 72 LYS A C 1
ATOM 605 O O . LYS A 1 72 ? 6.950 -20.843 -15.890 1.00 41.56 72 LYS A O 1
ATOM 610 N N . LEU A 1 73 ? 5.611 -19.943 -14.350 1.00 45.25 73 LEU A N 1
ATOM 611 C CA . LEU A 1 73 ? 6.311 -18.667 -14.396 1.00 45.25 73 LEU A CA 1
ATOM 612 C C . LEU A 1 73 ? 7.623 -18.909 -13.661 1.00 45.25 73 LEU A C 1
ATOM 614 O O . LEU A 1 73 ? 7.590 -19.330 -12.515 1.00 45.25 73 LEU A O 1
ATOM 618 N N . GLY A 1 74 ? 8.764 -18.684 -14.307 1.00 43.06 74 GLY A N 1
ATOM 619 C CA . GLY A 1 74 ? 10.101 -18.781 -13.711 1.00 43.06 74 GLY A CA 1
ATOM 620 C C . GLY A 1 74 ? 10.348 -17.769 -12.583 1.00 43.06 74 GLY A C 1
ATOM 621 O O . GLY A 1 74 ? 11.370 -17.078 -12.577 1.00 43.06 74 GLY A O 1
ATOM 622 N N . ILE A 1 75 ? 9.413 -17.651 -11.640 1.00 44.00 75 ILE A N 1
ATOM 623 C CA . ILE A 1 75 ? 9.516 -16.967 -10.368 1.00 44.00 75 ILE A CA 1
ATOM 624 C C . ILE A 1 75 ? 10.465 -17.825 -9.543 1.00 44.00 75 ILE A C 1
ATOM 626 O O . ILE A 1 75 ? 10.078 -18.677 -8.750 1.00 44.00 75 ILE A O 1
ATOM 630 N N . ARG A 1 76 ? 11.762 -17.638 -9.793 1.00 45.31 76 ARG A N 1
ATOM 631 C CA . ARG A 1 76 ? 12.791 -18.036 -8.837 1.00 45.31 76 ARG A CA 1
ATOM 632 C C . ARG A 1 76 ? 12.347 -17.483 -7.480 1.00 45.31 76 ARG A C 1
ATOM 634 O O . ARG A 1 76 ? 11.977 -16.318 -7.413 1.00 45.31 76 ARG A O 1
ATOM 641 N N . THR A 1 77 ? 12.407 -18.283 -6.423 1.00 46.16 77 THR A N 1
ATOM 642 C CA . THR A 1 77 ? 11.976 -17.984 -5.034 1.00 46.16 77 THR A CA 1
ATOM 643 C C . THR A 1 77 ? 12.652 -16.765 -4.380 1.00 46.16 77 THR A C 1
ATOM 645 O O . THR A 1 77 ? 12.432 -16.467 -3.215 1.00 46.16 77 THR A O 1
ATOM 648 N N . ASN A 1 78 ? 13.472 -16.053 -5.147 1.00 47.53 78 ASN A N 1
ATOM 649 C CA . ASN A 1 78 ? 14.228 -14.860 -4.817 1.00 47.53 78 ASN A CA 1
ATOM 650 C C . ASN A 1 78 ? 13.704 -13.696 -5.667 1.00 47.53 78 ASN A C 1
ATOM 652 O O . ASN A 1 78 ? 14.493 -13.054 -6.360 1.00 47.53 78 ASN A O 1
ATOM 656 N N . ARG A 1 79 ? 12.380 -13.524 -5.747 1.00 49.47 79 ARG A N 1
ATOM 657 C CA . ARG A 1 79 ? 11.731 -12.484 -6.551 1.00 49.47 79 ARG A CA 1
ATOM 658 C C . ARG A 1 79 ? 10.573 -11.884 -5.762 1.00 49.47 79 ARG A C 1
ATOM 660 O O . ARG A 1 79 ? 9.728 -12.630 -5.277 1.00 49.47 79 ARG A O 1
ATOM 667 N N . HIS A 1 80 ? 10.550 -10.556 -5.639 1.00 58.03 80 HIS A N 1
ATOM 668 C CA . HIS A 1 80 ? 9.383 -9.835 -5.128 1.00 58.03 80 HIS A CA 1
ATOM 669 C C . HIS A 1 80 ? 8.210 -10.049 -6.089 1.00 58.03 80 HIS A C 1
ATOM 671 O O . HIS A 1 80 ? 8.382 -10.392 -7.259 1.00 58.03 80 HIS A O 1
ATOM 677 N N . LEU A 1 81 ? 6.999 -9.904 -5.579 1.00 65.19 81 LEU A N 1
ATOM 678 C CA . LEU A 1 81 ? 5.805 -9.983 -6.395 1.00 65.19 81 LEU A CA 1
ATOM 679 C C . LEU A 1 81 ? 5.246 -8.572 -6.483 1.00 65.19 81 LEU A C 1
ATOM 681 O O . LEU A 1 81 ? 4.939 -7.976 -5.459 1.00 65.19 81 LEU A O 1
ATOM 685 N N . ILE A 1 82 ? 5.140 -8.050 -7.700 1.00 76.00 82 ILE A N 1
ATOM 686 C CA . ILE A 1 82 ? 4.395 -6.824 -7.975 1.00 76.00 82 ILE A CA 1
ATOM 687 C C . ILE A 1 82 ? 3.085 -7.243 -8.613 1.00 76.00 82 ILE A C 1
ATOM 689 O O . ILE A 1 82 ? 3.093 -8.001 -9.586 1.00 76.00 82 ILE A O 1
ATOM 693 N N . TRP A 1 83 ? 1.971 -6.760 -8.079 1.00 73.56 83 TRP A N 1
ATOM 694 C CA . TRP A 1 83 ? 0.655 -7.035 -8.642 1.00 73.56 83 TRP A CA 1
ATOM 695 C C . TRP A 1 83 ? -0.224 -5.792 -8.609 1.00 73.56 83 TRP A C 1
ATOM 697 O O . TRP A 1 83 ? -0.086 -4.938 -7.735 1.00 73.56 83 TRP A O 1
ATOM 707 N N . ASN A 1 84 ? -1.113 -5.684 -9.594 1.00 80.19 84 ASN A N 1
ATOM 708 C CA . ASN A 1 84 ? -2.135 -4.646 -9.619 1.00 80.19 84 ASN A CA 1
ATOM 709 C C . ASN A 1 84 ? -3.147 -4.908 -8.496 1.00 80.19 84 ASN A C 1
ATOM 711 O O . ASN A 1 84 ? -3.518 -6.054 -8.252 1.00 80.19 84 ASN A O 1
ATOM 715 N N . ILE A 1 85 ? -3.572 -3.857 -7.806 1.00 85.94 85 ILE A N 1
ATOM 716 C CA . ILE A 1 85 ? -4.625 -3.905 -6.799 1.00 85.94 85 ILE A CA 1
ATOM 717 C C . ILE A 1 85 ? -5.955 -3.771 -7.536 1.00 85.94 85 ILE A C 1
ATOM 719 O O . ILE A 1 85 ? -6.414 -2.674 -7.832 1.00 85.94 85 ILE A O 1
ATOM 723 N N . TYR A 1 86 ? -6.572 -4.912 -7.823 1.00 83.25 86 TYR A N 1
ATOM 724 C CA . TYR A 1 86 ? -7.837 -4.986 -8.547 1.00 83.25 86 TYR A CA 1
ATOM 725 C C . TYR A 1 86 ? -9.036 -4.607 -7.669 1.00 83.25 86 TYR A C 1
ATOM 727 O O . TYR A 1 86 ? -9.990 -3.974 -8.117 1.00 83.25 86 TYR A O 1
ATOM 735 N N . ARG A 1 87 ? -9.005 -5.014 -6.396 1.00 87.50 87 ARG A N 1
ATOM 736 C CA . ARG A 1 87 ? -10.053 -4.712 -5.418 1.00 87.50 87 ARG A CA 1
ATOM 737 C C . ARG A 1 87 ? -9.423 -4.166 -4.152 1.00 87.50 87 ARG A C 1
ATOM 739 O O . ARG A 1 87 ? -8.483 -4.753 -3.623 1.00 87.50 87 ARG A O 1
ATOM 746 N N . CYS A 1 88 ? -9.988 -3.072 -3.659 1.00 90.75 88 CYS A N 1
ATOM 747 C CA . CYS A 1 88 ? -9.624 -2.458 -2.395 1.00 90.75 88 CYS A CA 1
ATOM 748 C C . CYS A 1 88 ? -10.896 -2.117 -1.618 1.00 90.75 88 CYS A C 1
ATOM 750 O O . CYS A 1 88 ? -11.735 -1.350 -2.095 1.00 90.75 88 CYS A O 1
ATOM 752 N N . GLU A 1 89 ? -11.016 -2.624 -0.397 1.00 92.94 89 GLU A N 1
ATOM 753 C CA . GLU A 1 89 ? -12.125 -2.320 0.500 1.00 92.94 89 GLU A CA 1
ATOM 754 C C . GLU A 1 89 ? -11.606 -1.754 1.808 1.00 92.94 89 GLU A C 1
ATOM 756 O O . GLU A 1 89 ? -10.713 -2.301 2.442 1.00 92.94 89 GLU A O 1
ATOM 761 N N . LEU A 1 90 ? -12.174 -0.615 2.198 1.00 92.88 90 LEU A N 1
ATOM 762 C CA . LEU A 1 90 ? -11.871 0.034 3.461 1.00 92.88 90 LEU A CA 1
ATOM 763 C C . LEU A 1 90 ? -13.153 0.077 4.280 1.00 92.88 90 LEU A C 1
ATOM 765 O O . LEU A 1 90 ? -14.078 0.826 3.940 1.00 92.88 90 LEU A O 1
ATOM 769 N N . SER A 1 91 ? -13.191 -0.704 5.352 1.00 92.25 91 SER A N 1
ATOM 770 C CA . SER A 1 91 ? -14.301 -0.742 6.295 1.00 92.25 91 SER A CA 1
ATOM 771 C C . SER A 1 91 ? -13.915 -0.040 7.598 1.00 92.25 91 SER A C 1
ATOM 773 O O . SER A 1 91 ? -12.742 0.091 7.965 1.00 92.25 91 SER A O 1
ATOM 775 N N . ARG A 1 92 ? -14.923 0.500 8.284 1.00 86.06 92 ARG A N 1
ATOM 776 C CA . ARG A 1 92 ? -14.741 1.238 9.533 1.00 86.06 92 ARG A CA 1
ATOM 777 C C . ARG A 1 92 ? -15.355 0.440 10.675 1.00 86.06 92 ARG A C 1
ATOM 779 O O . ARG A 1 92 ? -16.575 0.322 10.737 1.00 86.06 92 ARG A O 1
ATOM 786 N N . GLY A 1 93 ? -14.519 -0.059 11.579 1.00 81.50 93 GLY A N 1
ATOM 787 C CA . GLY A 1 93 ? -14.944 -0.516 12.898 1.00 81.50 93 GLY A CA 1
ATOM 788 C C . GLY A 1 93 ? -15.062 0.648 13.885 1.00 81.50 93 GLY A C 1
ATOM 789 O O . GLY A 1 93 ? -14.823 1.812 13.544 1.00 81.50 93 GLY A O 1
ATOM 790 N N . ARG A 1 94 ? -15.463 0.338 15.125 1.00 76.00 94 ARG A N 1
ATOM 791 C CA . ARG A 1 94 ? -15.603 1.343 16.197 1.00 76.00 94 ARG A CA 1
ATOM 792 C C . ARG A 1 94 ? -14.256 1.956 16.588 1.00 76.00 94 ARG A C 1
ATOM 794 O O . ARG A 1 94 ? -14.176 3.171 16.734 1.00 76.00 94 ARG A O 1
ATOM 801 N N . GLU A 1 95 ? -13.224 1.125 16.687 1.00 81.81 95 GLU A N 1
ATOM 802 C 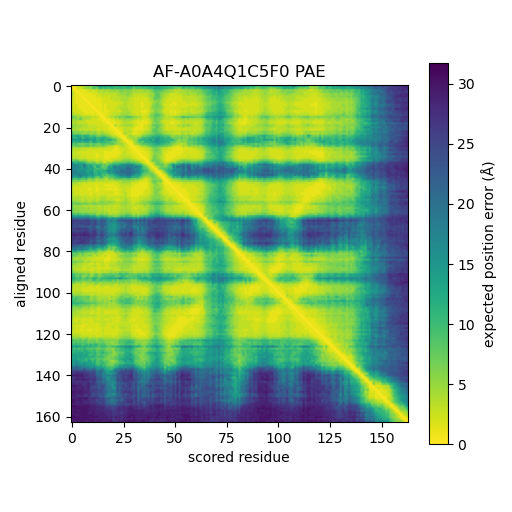CA . GLU A 1 95 ? -11.877 1.515 17.135 1.00 81.81 95 GLU A CA 1
ATOM 803 C C . GLU A 1 95 ? -10.807 1.203 16.081 1.00 81.81 95 GLU A C 1
ATOM 805 O O . GLU A 1 95 ? -9.883 1.985 15.887 1.00 81.81 95 GLU A O 1
ATOM 810 N N . ILE A 1 96 ? -10.988 0.110 15.335 1.00 87.88 96 ILE A N 1
ATOM 811 C CA . ILE A 1 96 ? -10.055 -0.371 14.313 1.00 87.88 96 ILE A CA 1
ATOM 812 C C . ILE A 1 96 ? -10.677 -0.181 12.926 1.00 87.88 96 ILE A C 1
ATOM 814 O O . ILE A 1 96 ? -11.873 -0.403 12.717 1.00 87.88 96 ILE A O 1
ATOM 818 N N . ARG A 1 97 ? -9.874 0.261 11.961 1.00 92.44 97 ARG A N 1
ATOM 819 C CA . ARG A 1 97 ? -10.226 0.296 10.536 1.00 92.44 97 ARG A CA 1
ATOM 820 C C . ARG A 1 97 ? -9.616 -0.919 9.860 1.00 92.44 97 ARG A C 1
ATOM 822 O O . ARG A 1 97 ? -8.503 -1.294 10.205 1.00 92.44 97 ARG A O 1
ATOM 829 N N . HIS A 1 98 ? -10.309 -1.484 8.879 1.00 94.44 98 HIS A N 1
ATOM 830 C CA . HIS A 1 98 ? -9.785 -2.617 8.122 1.00 94.44 98 HIS A CA 1
ATOM 831 C C . HIS A 1 98 ? -9.623 -2.249 6.657 1.00 94.44 98 HIS A C 1
ATOM 833 O O . HIS A 1 98 ? -10.528 -1.669 6.050 1.00 94.44 98 HIS A O 1
ATOM 839 N N . LEU A 1 99 ? -8.460 -2.585 6.111 1.00 94.56 99 LEU A N 1
ATOM 840 C CA . LEU A 1 99 ? -8.137 -2.478 4.699 1.00 94.56 99 LEU A CA 1
ATOM 841 C C . LEU A 1 99 ? -7.935 -3.881 4.141 1.00 94.56 99 LEU A C 1
ATOM 843 O O . LEU A 1 99 ? -7.061 -4.615 4.595 1.00 94.56 99 LEU A O 1
ATOM 847 N N . GLU A 1 100 ? -8.708 -4.211 3.119 1.00 94.06 100 GLU A N 1
ATOM 848 C CA . GLU A 1 100 ? -8.534 -5.410 2.313 1.00 94.06 100 GLU A CA 1
ATOM 849 C C . GLU A 1 100 ? -8.128 -5.016 0.897 1.00 94.06 100 GLU A C 1
ATOM 851 O O . GLU A 1 100 ? -8.714 -4.117 0.293 1.00 94.06 100 GLU A O 1
ATOM 856 N N . MET A 1 101 ? -7.120 -5.693 0.361 1.00 92.12 101 MET A N 1
ATOM 857 C CA . MET A 1 101 ? -6.600 -5.493 -0.986 1.00 92.12 101 MET A CA 1
ATOM 858 C C . MET A 1 101 ? -6.400 -6.847 -1.658 1.00 92.12 101 MET A C 1
ATOM 860 O O . MET A 1 101 ? -5.851 -7.769 -1.059 1.00 92.12 101 MET A O 1
ATOM 864 N N . SER A 1 102 ? -6.803 -6.977 -2.917 1.00 87.94 102 SER A N 1
ATOM 865 C CA . SER A 1 102 ? -6.612 -8.192 -3.711 1.00 87.94 102 SER A CA 1
ATOM 866 C C . SER A 1 102 ? -6.231 -7.840 -5.141 1.00 87.94 102 SER A C 1
ATOM 868 O O . SER A 1 102 ? -6.777 -6.899 -5.716 1.00 87.94 102 SER A O 1
ATOM 870 N N . GLY A 1 103 ? -5.319 -8.621 -5.725 1.00 77.19 103 GLY A N 1
ATOM 871 C CA . GLY A 1 103 ? -4.993 -8.526 -7.149 1.00 77.19 103 GLY A CA 1
ATOM 872 C C . GLY A 1 103 ? -5.883 -9.344 -8.086 1.00 77.19 103 GLY A C 1
ATOM 873 O O . GLY A 1 103 ? -5.565 -9.449 -9.264 1.00 77.19 103 GLY A O 1
ATOM 874 N N . GLY A 1 104 ? -6.958 -9.958 -7.582 1.00 73.88 104 GLY A N 1
ATOM 875 C CA . GLY A 1 104 ? -7.803 -10.903 -8.321 1.00 73.88 104 GLY A CA 1
ATOM 876 C C . GLY A 1 104 ? -7.627 -12.350 -7.848 1.00 73.88 104 GLY A C 1
ATOM 877 O O . GLY A 1 104 ? -6.842 -12.628 -6.945 1.00 73.88 104 GLY A O 1
ATOM 878 N N . GLU A 1 105 ? -8.358 -13.288 -8.456 1.00 69.94 105 GLU A N 1
ATOM 879 C CA . GLU A 1 105 ? -8.445 -14.688 -7.989 1.00 69.94 105 GLU A CA 1
ATOM 880 C C . GLU A 1 105 ? -7.107 -15.442 -7.998 1.00 69.94 105 GLU A C 1
ATOM 882 O O . GLU A 1 105 ? -6.905 -16.361 -7.207 1.00 69.94 105 GLU A O 1
ATOM 887 N N . GLN A 1 106 ? -6.188 -15.050 -8.884 1.00 68.31 106 GLN A N 1
ATOM 888 C CA . GLN A 1 106 ? -4.880 -15.693 -9.053 1.00 68.31 106 GLN A CA 1
ATOM 889 C C . GLN A 1 106 ? -3.734 -14.951 -8.350 1.00 68.31 106 GLN A C 1
ATOM 891 O O . GLN A 1 106 ? -2.582 -15.388 -8.372 1.00 68.31 106 GLN A O 1
ATOM 896 N N . PHE A 1 107 ? -4.032 -13.811 -7.731 1.00 71.69 107 PHE A N 1
ATOM 897 C CA . PHE A 1 107 ? -3.042 -12.928 -7.128 1.00 71.69 107 PHE A CA 1
ATOM 898 C C . PHE A 1 107 ? -3.228 -12.865 -5.612 1.00 71.69 107 PHE A C 1
ATOM 900 O O . PHE A 1 107 ? -4.296 -13.197 -5.097 1.00 71.69 107 PHE A O 1
ATOM 907 N N . PRO A 1 108 ? -2.198 -12.454 -4.858 1.00 79.12 108 PRO A N 1
ATOM 908 C CA . PRO A 1 108 ? -2.315 -12.405 -3.415 1.00 79.12 108 PRO A CA 1
ATOM 909 C C . PRO A 1 108 ? -3.389 -11.426 -2.945 1.00 79.12 108 PRO A C 1
ATOM 911 O O . PRO A 1 108 ? -3.716 -10.436 -3.610 1.00 79.12 108 PRO A O 1
ATOM 914 N N . SER A 1 109 ? -3.881 -11.692 -1.740 1.00 87.25 109 SER A N 1
ATOM 915 C CA . SER A 1 109 ? -4.709 -10.763 -0.983 1.00 87.25 109 SER A CA 1
ATOM 916 C C . SER A 1 109 ? -4.035 -10.402 0.333 1.00 87.25 109 SER A C 1
ATOM 918 O O . SER A 1 109 ? -3.524 -11.286 1.027 1.00 87.25 109 SER A O 1
ATOM 920 N N . ILE A 1 110 ? -4.102 -9.126 0.691 1.00 91.00 110 ILE A N 1
ATOM 921 C CA . ILE A 1 110 ? -3.673 -8.589 1.979 1.00 91.00 110 ILE A CA 1
ATOM 922 C C . ILE A 1 110 ? -4.907 -8.060 2.701 1.00 91.00 110 ILE A C 1
ATOM 924 O O . ILE A 1 110 ? -5.713 -7.349 2.108 1.00 91.00 110 ILE A O 1
ATOM 928 N N . ALA A 1 111 ? -5.037 -8.390 3.977 1.00 93.19 111 ALA A N 1
ATOM 929 C CA . ALA A 1 111 ? -5.995 -7.775 4.880 1.00 93.19 111 ALA A CA 1
ATOM 930 C C . ALA A 1 111 ? -5.242 -7.275 6.111 1.00 93.19 111 ALA A C 1
ATOM 932 O O . ALA A 1 111 ? -4.398 -8.003 6.637 1.00 93.19 111 ALA A O 1
ATOM 933 N N . LEU A 1 112 ? -5.520 -6.051 6.552 1.00 94.00 112 LEU A N 1
ATOM 934 C CA . LEU A 1 112 ? -4.957 -5.523 7.787 1.00 94.00 112 LEU A CA 1
ATOM 935 C C . LEU A 1 112 ? -5.925 -4.623 8.555 1.00 94.00 112 LEU A C 1
ATOM 937 O O . LEU A 1 112 ? -6.687 -3.851 7.969 1.00 94.00 112 LEU A O 1
ATOM 941 N N . GLY A 1 113 ? -5.840 -4.702 9.873 1.00 94.25 113 GLY A N 1
ATOM 942 C CA . GLY A 1 113 ? -6.576 -3.915 10.848 1.00 94.25 113 GLY A CA 1
ATOM 943 C C . GLY A 1 113 ? -5.632 -2.930 11.519 1.00 94.25 113 GLY A C 1
ATOM 944 O O . GLY A 1 113 ? -4.587 -3.330 12.029 1.00 94.25 113 GLY A O 1
ATOM 945 N N . PHE A 1 114 ? -5.980 -1.646 11.508 1.00 93.88 114 PHE A N 1
ATOM 946 C CA . PHE A 1 114 ? -5.116 -0.553 11.958 1.00 93.88 114 PHE A CA 1
ATOM 947 C C . PHE A 1 114 ? -5.900 0.576 12.636 1.00 93.88 114 PHE A C 1
ATOM 949 O O . PHE A 1 114 ? -7.098 0.765 12.402 1.00 93.88 114 PHE A O 1
ATOM 956 N N . GLU A 1 115 ? -5.207 1.364 13.455 1.00 93.69 115 GLU A N 1
ATOM 957 C CA . GLU A 1 115 ? -5.784 2.492 14.196 1.00 93.69 115 GLU A CA 1
ATOM 958 C C . GLU A 1 115 ? -5.777 3.775 13.341 1.00 93.69 115 GLU A C 1
ATOM 960 O O . GLU A 1 115 ? -6.804 4.447 13.170 1.00 93.69 115 GLU A O 1
ATOM 965 N N . ASP A 1 116 ? -4.640 4.085 12.709 1.00 92.94 116 ASP A N 1
ATOM 966 C CA . ASP A 1 116 ? -4.515 5.175 11.736 1.00 92.94 116 ASP A CA 1
ATOM 967 C C . ASP A 1 116 ? -3.515 4.830 10.620 1.00 92.94 116 ASP A C 1
ATOM 969 O O . ASP A 1 116 ? -2.918 3.756 10.591 1.00 92.94 116 ASP A O 1
ATOM 973 N N . PHE A 1 117 ? -3.369 5.728 9.651 1.00 94.12 117 PHE A N 1
ATOM 974 C CA . PHE A 1 117 ? -2.436 5.564 8.542 1.00 94.12 117 PHE A CA 1
ATOM 975 C C . PHE A 1 117 ? -1.794 6.890 8.137 1.00 94.12 117 PHE A C 1
ATOM 977 O O . PHE A 1 117 ? -2.280 7.943 8.510 1.00 94.12 117 PHE A O 1
ATOM 984 N N . PHE A 1 118 ? -0.753 6.907 7.323 1.00 93.62 118 PHE A N 1
ATOM 985 C CA . PHE A 1 118 ? -0.168 8.113 6.747 1.00 93.62 118 PHE A CA 1
ATOM 986 C C . PHE A 1 118 ? 0.090 7.872 5.268 1.00 93.62 118 PHE A C 1
ATOM 988 O O . PHE A 1 118 ? 0.391 6.760 4.847 1.00 93.62 118 PHE A O 1
ATOM 995 N N . ILE A 1 119 ? -0.086 8.923 4.472 1.00 94.12 119 ILE A N 1
ATOM 996 C CA . ILE A 1 119 ? 0.158 8.886 3.033 1.00 94.12 119 ILE A CA 1
ATOM 997 C C . ILE A 1 119 ? 1.309 9.837 2.764 1.00 94.12 119 ILE A C 1
ATOM 999 O O . ILE A 1 119 ? 1.187 11.035 3.028 1.00 94.12 119 ILE A O 1
ATOM 1003 N N . VAL A 1 120 ? 2.389 9.311 2.201 1.00 91.69 120 VAL A N 1
ATOM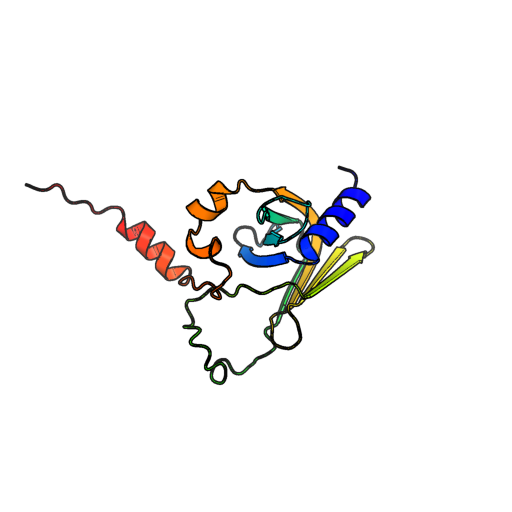 1004 C CA . VAL A 1 120 ? 3.555 10.096 1.806 1.00 91.69 120 VAL A CA 1
ATOM 1005 C C . VAL A 1 120 ? 3.794 9.887 0.315 1.00 91.69 120 VAL A C 1
ATOM 1007 O O . VAL A 1 120 ? 3.993 8.758 -0.132 1.00 91.69 120 VAL A O 1
ATOM 1010 N N . LYS A 1 121 ? 3.761 10.976 -0.465 1.00 89.69 121 LYS A N 1
ATOM 1011 C CA . LYS A 1 121 ? 4.232 10.960 -1.858 1.00 89.69 121 LYS A CA 1
ATOM 1012 C C . LYS A 1 121 ? 5.754 10.945 -1.818 1.00 89.69 121 LYS A C 1
ATOM 1014 O O . LYS A 1 121 ? 6.351 11.861 -1.255 1.00 89.69 121 LYS A O 1
ATOM 1019 N N . LEU A 1 122 ? 6.368 9.922 -2.393 1.00 85.50 122 LEU A N 1
ATOM 1020 C CA . LEU A 1 122 ? 7.819 9.837 -2.496 1.00 85.50 122 LEU A CA 1
ATOM 1021 C C . LEU A 1 122 ? 8.291 10.515 -3.786 1.00 85.50 122 LEU A C 1
ATOM 1023 O O . LEU A 1 122 ? 7.560 10.576 -4.779 1.00 85.50 122 LEU A O 1
ATOM 1027 N N . ALA A 1 123 ? 9.514 11.044 -3.772 1.00 80.75 123 ALA A N 1
ATOM 1028 C CA . ALA A 1 123 ? 10.100 11.626 -4.970 1.00 80.75 123 ALA A CA 1
ATOM 1029 C C . ALA A 1 123 ? 10.318 10.538 -6.030 1.00 80.75 123 ALA A C 1
ATOM 1031 O O . ALA A 1 123 ? 10.682 9.403 -5.723 1.00 80.75 123 ALA A O 1
ATOM 1032 N N . GLN A 1 124 ? 10.134 10.884 -7.303 1.00 69.25 124 GLN A N 1
ATOM 1033 C CA . GLN A 1 124 ? 10.313 9.919 -8.388 1.00 69.25 124 GLN A CA 1
ATOM 1034 C C . GLN A 1 124 ? 11.763 9.413 -8.484 1.00 69.25 124 GLN A C 1
ATOM 1036 O O . GLN A 1 124 ? 11.992 8.290 -8.916 1.00 69.25 124 GLN A O 1
ATOM 1041 N N . THR A 1 125 ? 12.745 10.207 -8.050 1.00 72.25 125 THR A N 1
ATOM 1042 C CA . THR A 1 125 ? 14.158 9.798 -7.984 1.00 72.25 125 THR A CA 1
ATOM 1043 C C . THR A 1 125 ? 14.394 8.695 -6.953 1.00 72.25 125 THR A C 1
ATOM 1045 O O . THR A 1 125 ? 15.128 7.752 -7.238 1.00 72.25 125 THR A O 1
ATOM 1048 N N . THR A 1 126 ? 13.681 8.734 -5.819 1.00 68.69 126 THR A N 1
ATOM 1049 C CA . THR A 1 126 ? 13.727 7.707 -4.763 1.00 68.69 126 THR A CA 1
ATOM 1050 C C . THR A 1 126 ? 13.420 6.314 -5.315 1.00 68.69 126 THR A C 1
ATOM 1052 O O . THR A 1 126 ? 14.007 5.323 -4.892 1.00 68.69 126 THR A O 1
ATOM 1055 N N . PHE A 1 127 ? 12.541 6.240 -6.313 1.00 66.19 127 PHE A N 1
ATOM 1056 C CA . PHE A 1 127 ? 12.170 5.00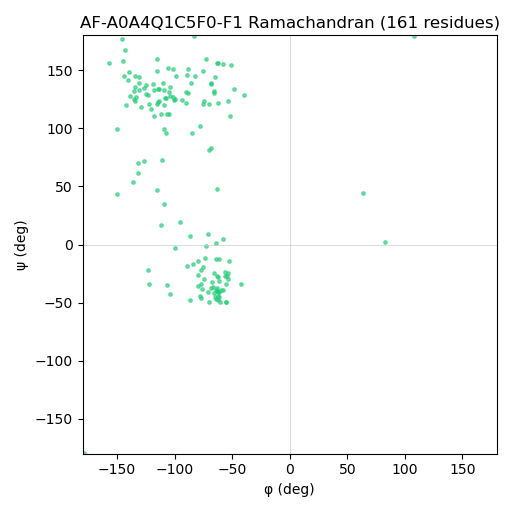3 -6.988 1.00 66.19 127 PHE A CA 1
ATOM 1057 C C . PHE A 1 127 ? 13.360 4.315 -7.666 1.00 66.19 127 PHE A C 1
ATOM 1059 O O . PHE A 1 127 ? 13.606 3.129 -7.453 1.00 66.19 127 PHE A O 1
ATOM 1066 N N . SER A 1 128 ? 14.121 5.083 -8.445 1.00 64.19 128 SER A N 1
ATOM 1067 C CA . SER A 1 128 ? 15.271 4.595 -9.204 1.00 64.19 128 SER A CA 1
ATOM 1068 C C . SER A 1 128 ? 16.481 4.314 -8.315 1.00 64.19 128 SER A C 1
ATOM 1070 O O . SER A 1 128 ? 17.284 3.448 -8.643 1.00 64.19 128 SER A O 1
ATOM 1072 N N . GLU A 1 129 ? 16.618 5.034 -7.201 1.00 69.00 129 GLU A N 1
ATOM 1073 C CA . GLU A 1 129 ? 17.732 4.886 -6.259 1.00 69.00 129 GLU A CA 1
ATOM 1074 C C . GLU A 1 129 ? 17.570 3.663 -5.353 1.00 69.00 129 GLU A C 1
ATOM 1076 O O . GLU A 1 129 ? 18.521 2.90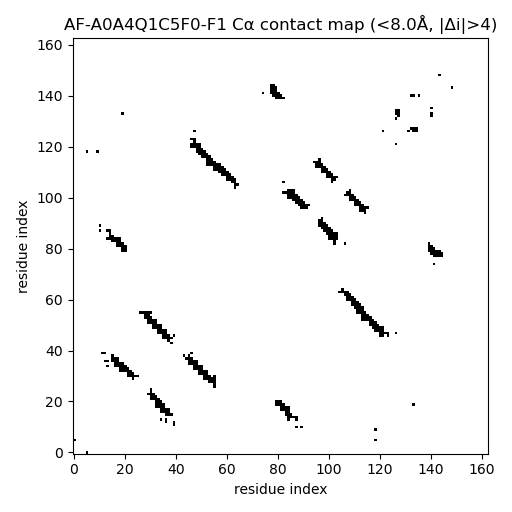4 -5.169 1.00 69.00 129 GLU A O 1
ATOM 1081 N N . ILE A 1 130 ? 16.363 3.436 -4.815 1.00 64.75 130 ILE A N 1
ATOM 1082 C CA . ILE A 1 130 ? 16.097 2.282 -3.947 1.00 64.75 130 ILE A CA 1
ATOM 1083 C C . ILE A 1 130 ? 16.124 1.005 -4.769 1.00 64.75 130 ILE A C 1
ATOM 1085 O O . ILE A 1 130 ? 16.786 0.041 -4.377 1.00 64.75 130 ILE A O 1
ATOM 1089 N N . ASN A 1 131 ? 15.404 0.979 -5.894 1.00 63.47 131 ASN A N 1
ATOM 1090 C CA . ASN A 1 131 ? 15.393 -0.157 -6.797 1.00 63.47 131 ASN A CA 1
ATOM 1091 C C . ASN A 1 131 ? 15.148 0.282 -8.250 1.00 63.47 131 ASN A C 1
ATOM 1093 O O . ASN A 1 131 ? 13.991 0.418 -8.650 1.00 63.47 131 ASN A O 1
ATOM 1097 N N . PRO A 1 132 ? 16.204 0.392 -9.078 1.00 65.50 132 PRO A N 1
ATOM 1098 C CA . PRO A 1 132 ? 16.080 0.779 -10.484 1.00 65.50 132 PRO A CA 1
ATOM 1099 C C . PRO A 1 132 ? 15.103 -0.098 -11.265 1.00 65.50 132 PRO A C 1
ATOM 1101 O O . PRO A 1 132 ? 14.503 0.341 -12.243 1.00 65.50 132 PRO A O 1
ATOM 1104 N N . GLU A 1 133 ? 14.936 -1.350 -10.830 1.00 61.25 133 GLU A N 1
ATOM 1105 C CA . GLU A 1 133 ? 13.988 -2.265 -11.432 1.00 61.25 133 GLU A CA 1
ATOM 1106 C C . GLU A 1 133 ? 12.564 -1.735 -11.361 1.00 61.25 133 GLU A C 1
ATOM 1108 O O . GLU A 1 133 ? 11.864 -1.882 -12.355 1.00 61.25 133 GLU A O 1
ATOM 1113 N N . TRP A 1 134 ? 12.143 -1.090 -10.263 1.00 62.88 134 TRP A N 1
ATOM 1114 C CA . TRP A 1 134 ? 10.762 -0.635 -10.075 1.00 62.88 134 TRP A CA 1
ATOM 1115 C C . TRP A 1 134 ? 10.283 0.296 -11.206 1.00 62.88 134 TRP A C 1
ATOM 1117 O O . TRP A 1 134 ? 9.107 0.258 -11.570 1.00 62.88 134 TRP A O 1
ATOM 1127 N N . ALA A 1 135 ? 11.199 1.017 -11.868 1.00 59.56 135 ALA A N 1
ATOM 1128 C CA . ALA A 1 135 ? 10.945 1.793 -13.090 1.00 59.56 135 ALA A CA 1
ATOM 1129 C C . ALA A 1 135 ? 10.351 0.981 -14.256 1.00 59.56 135 ALA A C 1
ATOM 1131 O O . ALA A 1 135 ? 9.665 1.542 -15.111 1.00 59.56 135 ALA A O 1
ATOM 1132 N N . ASN A 1 136 ? 10.559 -0.335 -14.273 1.00 58.53 136 ASN A N 1
ATOM 1133 C CA . ASN A 1 136 ? 10.173 -1.249 -15.340 1.00 58.53 136 ASN A CA 1
ATOM 1134 C C . ASN A 1 136 ? 9.046 -2.198 -14.902 1.00 58.53 136 ASN A C 1
ATOM 1136 O O . ASN A 1 136 ? 9.240 -3.404 -14.759 1.00 58.53 136 ASN A O 1
ATOM 1140 N N . LEU A 1 137 ? 7.831 -1.660 -14.770 1.00 54.81 137 LEU A N 1
ATOM 1141 C CA . LEU A 1 137 ? 6.610 -2.425 -14.459 1.00 54.81 137 LEU A CA 1
ATOM 1142 C C . LEU A 1 137 ? 6.224 -3.485 -15.513 1.00 54.81 137 LEU A C 1
ATOM 1144 O O . LEU A 1 137 ? 5.383 -4.338 -15.249 1.00 54.81 137 LEU A O 1
ATOM 1148 N N . SER A 1 138 ? 6.839 -3.470 -16.701 1.00 45.25 138 SER A N 1
ATOM 1149 C CA . SER A 1 138 ? 6.587 -4.427 -17.791 1.00 45.25 138 SER A CA 1
ATOM 1150 C C . SER A 1 138 ? 7.151 -5.833 -17.543 1.00 45.25 138 SER A C 1
ATOM 1152 O O . SER A 1 138 ? 7.018 -6.716 -18.390 1.00 45.25 138 SER A O 1
ATOM 1154 N N . ARG A 1 139 ? 7.827 -6.059 -16.416 1.00 39.41 139 ARG A N 1
ATOM 1155 C CA . ARG A 1 139 ? 8.324 -7.368 -15.987 1.00 39.41 139 ARG A CA 1
ATOM 1156 C C . ARG A 1 139 ? 7.984 -7.494 -14.511 1.00 39.41 139 ARG A C 1
ATOM 1158 O O . ARG A 1 139 ? 8.366 -6.613 -13.766 1.00 39.41 139 ARG A O 1
ATOM 1165 N N . GLY A 1 140 ? 7.284 -8.540 -14.070 1.00 40.47 140 GLY A N 1
ATOM 1166 C CA . GLY A 1 140 ? 7.121 -8.802 -12.633 1.00 40.47 140 GLY A CA 1
ATOM 1167 C C . GLY A 1 140 ? 8.500 -8.807 -11.964 1.00 40.47 140 GLY A C 1
ATOM 1168 O O . GLY A 1 140 ? 9.336 -9.654 -12.293 1.00 40.47 140 GLY A O 1
ATOM 1169 N N . LEU A 1 141 ? 8.778 -7.791 -11.147 1.00 42.84 141 LEU A N 1
ATOM 1170 C CA . LEU A 1 141 ? 10.144 -7.469 -10.737 1.00 42.84 141 LEU A CA 1
ATOM 1171 C C . LEU A 1 141 ? 10.622 -8.324 -9.591 1.00 42.84 141 LEU A C 1
ATOM 1173 O O . LEU A 1 141 ? 9.887 -8.672 -8.683 1.00 42.84 141 LEU A O 1
ATOM 1177 N N . ALA A 1 142 ? 11.903 -8.632 -9.639 1.00 39.44 142 ALA A N 1
ATOM 1178 C CA . ALA A 1 142 ? 12.426 -9.915 -9.255 1.00 39.44 142 ALA A CA 1
ATOM 1179 C C . ALA A 1 142 ? 13.620 -9.733 -8.314 1.00 39.44 142 ALA A C 1
ATOM 1181 O O . ALA A 1 142 ? 14.749 -10.008 -8.704 1.00 39.44 142 ALA A O 1
ATOM 1182 N N . ARG A 1 143 ? 13.399 -9.274 -7.075 1.00 44.22 143 ARG A N 1
ATOM 1183 C CA . ARG A 1 143 ? 14.502 -9.040 -6.122 1.00 44.22 143 ARG A CA 1
ATOM 1184 C C . ARG A 1 143 ? 14.897 -10.236 -5.235 1.00 44.22 143 ARG A C 1
ATOM 1186 O O . ARG A 1 143 ? 14.003 -10.946 -4.779 1.00 44.22 143 ARG A O 1
ATOM 1193 N N . PRO A 1 144 ? 16.198 -10.395 -4.897 1.00 35.53 144 PRO A N 1
ATOM 1194 C CA . PRO A 1 144 ? 16.694 -11.469 -4.042 1.00 35.53 144 PRO A CA 1
ATOM 1195 C C . PRO A 1 144 ? 16.381 -11.271 -2.551 1.00 35.53 144 PRO A C 1
ATOM 1197 O O . PRO A 1 144 ? 16.362 -10.149 -2.060 1.00 35.53 144 PRO A O 1
ATOM 1200 N N . SER A 1 145 ? 16.205 -12.384 -1.825 1.00 37.84 145 SER A N 1
ATOM 1201 C CA . SER A 1 145 ? 15.866 -12.434 -0.391 1.00 37.84 145 SER A CA 1
ATOM 1202 C C . SER A 1 145 ? 16.782 -11.586 0.509 1.00 37.84 145 SER A C 1
ATOM 1204 O O . SER A 1 145 ? 17.976 -11.463 0.224 1.00 37.84 145 SER A O 1
ATOM 1206 N N . ILE A 1 146 ? 16.266 -11.150 1.667 1.00 40.25 146 ILE A N 1
ATOM 1207 C CA . ILE A 1 146 ? 16.975 -10.431 2.752 1.00 40.25 146 ILE A CA 1
ATOM 1208 C C . ILE A 1 146 ? 18.376 -10.990 3.081 1.00 40.25 146 ILE A C 1
ATOM 1210 O O . ILE A 1 146 ? 19.299 -10.224 3.361 1.00 40.25 146 ILE A O 1
ATOM 1214 N N . GLY A 1 147 ? 18.587 -12.308 2.981 1.00 40.41 147 GLY A N 1
ATOM 1215 C CA . GLY A 1 147 ? 19.902 -12.926 3.205 1.00 40.41 147 GLY A CA 1
ATOM 1216 C C . GLY A 1 147 ? 21.003 -12.452 2.241 1.00 40.41 147 GLY A C 1
ATOM 1217 O O . GLY A 1 147 ? 22.162 -12.345 2.638 1.00 40.41 147 GLY A O 1
ATOM 1218 N N . ILE A 1 148 ? 20.649 -12.107 0.999 1.00 41.41 148 ILE A N 1
ATOM 1219 C CA . ILE A 1 148 ? 21.585 -11.643 -0.039 1.00 41.41 148 ILE A CA 1
ATOM 1220 C C . ILE A 1 148 ? 21.941 -10.163 0.170 1.00 41.41 148 ILE A C 1
ATOM 1222 O O . ILE A 1 148 ? 23.100 -9.783 0.002 1.00 41.41 148 ILE A O 1
ATOM 1226 N N . LEU A 1 149 ? 20.991 -9.339 0.625 1.00 41.31 149 LEU A N 1
ATOM 1227 C CA . LEU A 1 149 ? 21.250 -7.939 0.991 1.00 41.31 149 LEU A CA 1
ATOM 1228 C C . LEU A 1 149 ? 22.234 -7.838 2.167 1.00 41.31 149 LEU A C 1
ATOM 1230 O O . LEU A 1 149 ? 23.159 -7.029 2.136 1.00 41.31 149 LEU A O 1
ATOM 1234 N N . ASN A 1 150 ? 22.109 -8.724 3.159 1.00 40.88 150 ASN A N 1
ATOM 1235 C CA . ASN A 1 150 ? 23.016 -8.770 4.309 1.00 40.88 150 ASN A CA 1
ATOM 1236 C C . ASN A 1 150 ? 24.447 -9.213 3.916 1.00 40.88 150 ASN A C 1
ATOM 1238 O O . ASN A 1 150 ? 25.433 -8.737 4.478 1.00 40.88 150 ASN A O 1
ATOM 1242 N N . GLN A 1 151 ? 24.592 -10.083 2.907 1.00 44.06 151 GLN A N 1
ATOM 1243 C CA . GLN A 1 151 ? 25.904 -10.456 2.357 1.00 44.06 151 GLN A CA 1
ATOM 1244 C C . GLN A 1 151 ? 26.557 -9.323 1.557 1.00 44.06 151 GLN A C 1
ATOM 1246 O O . GLN A 1 151 ? 27.757 -9.096 1.706 1.00 44.06 151 GLN A O 1
ATOM 1251 N N . LEU A 1 152 ? 25.788 -8.585 0.751 1.00 42.16 152 LEU A N 1
ATOM 1252 C CA . LEU A 1 152 ? 26.295 -7.426 0.007 1.00 42.16 152 LEU A CA 1
ATOM 1253 C C . LEU A 1 152 ? 26.767 -6.313 0.951 1.00 42.16 152 LEU A C 1
ATOM 1255 O O . LEU A 1 152 ? 27.820 -5.718 0.721 1.00 42.16 152 LEU A O 1
ATOM 1259 N N . TRP A 1 153 ? 26.060 -6.102 2.064 1.00 44.31 153 TRP A N 1
ATOM 1260 C CA . TRP A 1 153 ? 26.452 -5.109 3.064 1.00 44.31 153 TRP A CA 1
ATOM 1261 C C . TRP A 1 153 ? 27.736 -5.496 3.812 1.00 44.31 153 TRP A C 1
ATOM 1263 O O . TRP A 1 153 ? 28.599 -4.653 4.050 1.00 44.31 153 TRP A O 1
ATOM 1273 N N . LYS A 1 154 ? 27.923 -6.789 4.107 1.00 48.56 154 LYS A N 1
ATOM 1274 C CA . LYS A 1 154 ? 29.168 -7.320 4.695 1.00 48.56 154 LYS A CA 1
ATOM 1275 C C . LYS A 1 154 ? 30.326 -7.417 3.688 1.00 48.56 154 LYS A C 1
ATOM 1277 O O . LYS A 1 154 ? 31.483 -7.481 4.098 1.00 48.56 154 LYS A O 1
ATOM 1282 N N . GLY A 1 155 ? 30.035 -7.411 2.386 1.00 44.50 155 GLY A N 1
ATOM 1283 C CA . GLY A 1 155 ? 31.018 -7.480 1.299 1.00 44.50 155 GLY A CA 1
ATOM 1284 C C . GLY A 1 155 ? 31.649 -6.138 0.904 1.00 44.50 155 GLY A C 1
ATOM 1285 O O . GLY A 1 155 ? 32.711 -6.134 0.287 1.00 44.50 155 GLY A O 1
ATOM 1286 N N . GLY A 1 156 ? 31.052 -5.003 1.290 1.00 42.50 156 GLY A N 1
ATOM 1287 C CA . GLY A 1 156 ? 31.539 -3.657 0.944 1.00 42.50 156 GLY A CA 1
ATOM 1288 C C . GLY A 1 156 ? 32.796 -3.187 1.694 1.00 42.50 156 GLY A C 1
ATOM 1289 O O . GLY A 1 156 ? 33.413 -2.206 1.295 1.00 42.50 156 GLY A O 1
ATOM 1290 N N . ALA A 1 157 ? 33.224 -3.890 2.749 1.00 46.28 157 ALA A N 1
ATOM 1291 C CA . ALA A 1 157 ? 34.341 -3.479 3.611 1.00 46.28 157 ALA A CA 1
ATOM 1292 C C . ALA A 1 157 ? 35.709 -4.100 3.251 1.00 46.28 157 ALA A C 1
ATOM 1294 O O . ALA A 1 157 ? 36.617 -4.129 4.082 1.00 46.28 157 ALA A O 1
ATOM 1295 N N . ARG A 1 158 ? 35.904 -4.620 2.031 1.00 46.53 158 ARG A N 1
ATOM 1296 C CA . ARG A 1 158 ? 37.219 -5.132 1.590 1.00 46.53 158 ARG A CA 1
ATOM 1297 C C . ARG A 1 158 ? 37.629 -4.618 0.212 1.00 46.53 158 ARG A C 1
ATOM 1299 O O . ARG A 1 158 ? 37.900 -5.396 -0.696 1.00 46.53 158 ARG A O 1
ATOM 1306 N N . ALA A 1 159 ? 37.783 -3.304 0.084 1.00 43.44 159 ALA A N 1
ATOM 1307 C CA . ALA A 1 159 ? 38.735 -2.763 -0.880 1.00 43.44 159 ALA A CA 1
ATOM 1308 C C . ALA A 1 159 ? 40.147 -2.898 -0.280 1.00 43.44 159 ALA A C 1
ATOM 1310 O O . ALA A 1 159 ? 40.531 -2.146 0.612 1.00 43.44 159 ALA A O 1
ATOM 1311 N N . LYS A 1 160 ? 40.916 -3.903 -0.721 1.00 46.66 160 LYS A N 1
ATOM 1312 C CA . LYS A 1 160 ? 42.361 -3.951 -0.444 1.00 46.66 160 LYS A CA 1
ATOM 1313 C C . LYS A 1 160 ? 43.051 -2.820 -1.223 1.00 46.66 160 LYS A C 1
ATOM 1315 O O . LYS A 1 160 ? 42.730 -2.652 -2.402 1.00 46.66 160 LYS A O 1
ATOM 1320 N N . PRO A 1 161 ? 44.013 -2.094 -0.630 1.00 41.88 161 PRO A N 1
ATOM 1321 C CA . PRO A 1 161 ? 44.804 -1.127 -1.375 1.00 41.88 161 PRO A CA 1
ATOM 1322 C C . PRO A 1 161 ? 45.658 -1.875 -2.406 1.00 41.88 161 PRO A C 1
ATOM 1324 O O . PRO A 1 161 ? 46.305 -2.877 -2.084 1.00 41.88 161 PRO A O 1
ATOM 1327 N N . LYS A 1 162 ? 45.616 -1.415 -3.660 1.00 44.94 162 LYS A N 1
ATOM 1328 C CA . LYS A 1 162 ? 46.544 -1.863 -4.703 1.00 44.94 162 LYS A CA 1
ATOM 1329 C C . LYS A 1 162 ? 47.956 -1.398 -4.324 1.00 44.94 162 LYS A C 1
ATOM 1331 O O . LYS A 1 162 ? 48.123 -0.246 -3.933 1.00 44.94 162 LYS A O 1
ATOM 1336 N N . ARG A 1 163 ? 48.918 -2.321 -4.402 1.00 52.31 163 ARG A N 1
ATOM 1337 C CA . ARG A 1 163 ? 50.352 -2.010 -4.459 1.00 52.31 163 ARG A CA 1
ATOM 1338 C C . ARG A 1 163 ? 50.698 -1.450 -5.830 1.00 52.31 163 ARG A C 1
ATOM 1340 O O . ARG A 1 163 ? 50.037 -1.893 -6.798 1.00 52.31 163 ARG A O 1
#

Organism: NCBI:txid2508720

pLDDT: mean 72.07, std 19.23, range [35.53, 94.56]

Mean predicted aligned error: 11.64 Å

Solvent-accessible surface area (backbone atoms only — not comparable to full-atom values): 9452 Å² total; per-residue (Å²): 130,57,72,70,62,50,52,51,50,51,52,56,44,44,63,53,11,31,41,59,49,74,46,58,92,48,58,92,55,21,42,37,38,33,32,38,24,56,75,82,49,96,90,52,75,68,44,42,32,42,38,38,32,29,56,53,77,44,78,46,79,47,65,72,66,93,48,74,83,73,50,76,60,88,71,54,96,40,40,48,71,50,44,52,29,69,42,73,47,79,50,81,55,97,76,43,33,36,44,37,38,25,40,49,86,87,33,49,34,42,38,36,30,22,61,51,71,47,83,41,82,51,61,74,65,55,46,48,70,77,39,55,63,71,79,48,75,92,43,78,45,66,48,69,49,73,72,57,56,56,50,53,64,69,59,69,81,69,81,72,83,83,130

Foldseek 3Di:
DDPVVVVVLVCLQQQWKKFFDKDCPVVVFWIWTWIWRCPSDPPDHIWIKIKIFTAWDDKDKDQLDPCPVPPPVPQDVFFDFIATFNDWDWADDPQWIKIWTFRDNRTMIMIIIGRDIDMDTDDPVCQCVVPVCSVPPVDRGTHGDPVVVVVVVVVPPDPDDDD

Secondary structure (DSSP, 8-state):
--HHHHHHHHHHHHTTEEEEEEE-TTTTTEEEEEEEES-SSTT---EEEEEEEES--EEEEE-S-S-TTT--S---SS----EE--EEEEEE-SS-EEEEEE--TTS-EEEEEESEEEEEEPPHHHHHHH-GGGG-TTS---PPPHHHHHHHHHHTT--PPP-

Sequence (163 aa):
MNAAKKTKLLKVILSDAYLVDVDFAEWDSGVNIYVLSDHIMQNEKRSLWMLQFVGVRDFTWKFPHHDFRKFKLGIRTNRHLIWNIYRCELSRGREIRHLEMSGGEQFPSIALGFEDFFIVKLAQTTFSEINPEWANLSRGLARPSIGILNQLWKGGARAKPKR

Nearest PDB structures (foldseek):
  8owu-assembly1_D  TM=6.589E-01  e=2.926E-03  Bacillus cereus BAG3X2-1
  7ml0-assembly1_H  TM=2.306E-01  e=6.110E-02  Saccharomyces cerevisiae
  7w2x-assembly1_A  TM=2.217E-01  e=2.476E+00  Thermoanaerobacterium xylanolyticum LX-11
  7dkw-assembly1_A  TM=2.622E-01  e=4.806E+00  Thermoanaerobacterium xylanolyticum LX-11
  8jbo-assembly1_A  TM=2.197E-01  e=3.264E+00  Thermoanaerobacterium xylanolyticum LX-11

Radius of gyration: 17.84 Å; Cα contacts (8 Å, |Δi|>4): 279; chains: 1; bounding box: 66×43×35 Å